Protein AF-A0AA86U6R0-F1 (afdb_monomer)

InterPro domains:
  IPR001005 SANT/Myb domain [PF00249] (35-78)
  IPR001005 SANT/Myb domain [cd00167] (37-76)
  IPR009057 Homedomain-like superfamily [SSF46689] (32-79)
  IPR017930 Myb domain [PS51294] (30-85)

Radius of gyration: 23.17 Å; Cα contacts (8 Å, |Δi|>4): 26; chains: 1; bounding box: 56×27×52 Å

Nearest PDB structures (foldseek):
  1mbg-assembly1_A  TM=9.407E-01  e=1.684E-01  Mus musculus
  6jui-assembly1_A  TM=9.355E-01  e=2.360E-01  Pyricularia oryzae
  1x41-assembly1_A  TM=9.102E-01  e=2.701E-01  Homo sapiens

Secondary structure (DSSP, 8-state):
--HHHHHHHHHHHHHHHHHHHHHHHHHHHHH-S---PPPHHHHH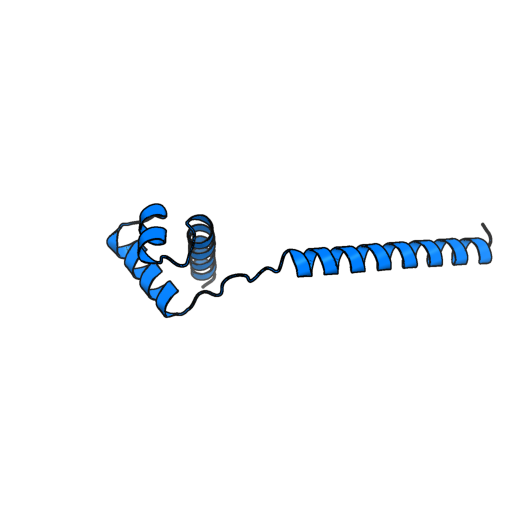HHHHHHHHH-TT-HHHHHHHHSSS-HHHHHHHHHHHHHHTT--

Mean predicted aligned error: 11.86 Å

Structure (mmCIF, N/CA/C/O backbone):
data_AF-A0AA86U6R0-F1
#
_entry.id   AF-A0AA86U6R0-F1
#
loop_
_atom_site.group_PDB
_atom_site.id
_atom_site.type_symbol
_atom_site.label_atom_id
_atom_site.label_alt_id
_atom_site.label_comp_id
_atom_site.label_asym_id
_atom_site.label_entity_id
_atom_site.label_seq_id
_atom_site.pdbx_PDB_ins_code
_atom_site.Cartn_x
_atom_site.Cartn_y
_atom_site.Cartn_z
_atom_site.occupancy
_atom_site.B_iso_or_equiv
_atom_site.auth_seq_id
_atom_site.auth_comp_id
_atom_site.auth_asym_id
_atom_site.auth_atom_id
_atom_site.pdbx_PDB_model_num
ATOM 1 N N . MET A 1 1 ? 42.008 9.994 -33.014 1.00 59.50 1 MET A N 1
ATOM 2 C CA . MET A 1 1 ? 41.018 8.929 -32.763 1.00 59.50 1 MET A CA 1
ATOM 3 C C . MET A 1 1 ? 40.433 8.540 -34.109 1.00 59.50 1 MET A C 1
ATOM 5 O O . MET A 1 1 ? 39.913 9.416 -34.789 1.00 59.50 1 MET A O 1
ATOM 9 N N . ASN A 1 2 ? 40.651 7.309 -34.566 1.00 78.06 2 ASN A N 1
ATOM 10 C CA . ASN A 1 2 ? 40.200 6.857 -35.888 1.00 78.06 2 ASN A CA 1
ATOM 11 C C . ASN A 1 2 ? 38.825 6.160 -35.794 1.00 78.06 2 ASN A C 1
ATOM 13 O O . ASN A 1 2 ? 38.375 5.795 -34.709 1.00 78.06 2 ASN A O 1
ATOM 17 N N . ALA A 1 3 ? 38.131 6.013 -36.927 1.00 69.94 3 ALA A N 1
ATOM 18 C 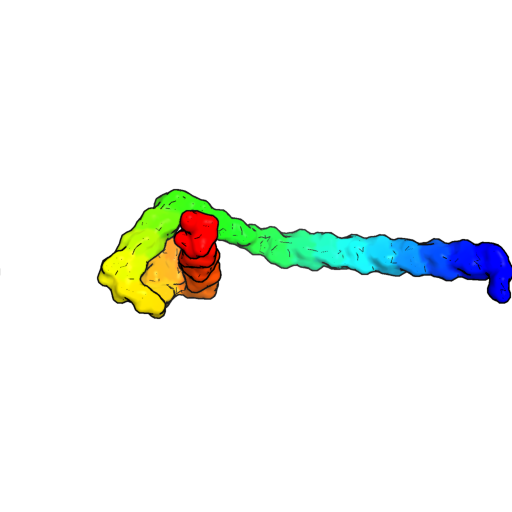CA . ALA A 1 3 ? 36.747 5.525 -36.963 1.00 69.94 3 ALA A CA 1
ATOM 19 C C . ALA A 1 3 ? 36.568 4.123 -36.343 1.00 69.94 3 ALA A C 1
ATOM 21 O O . ALA A 1 3 ? 35.532 3.838 -35.748 1.00 69.94 3 ALA A O 1
ATOM 22 N N . THR A 1 4 ?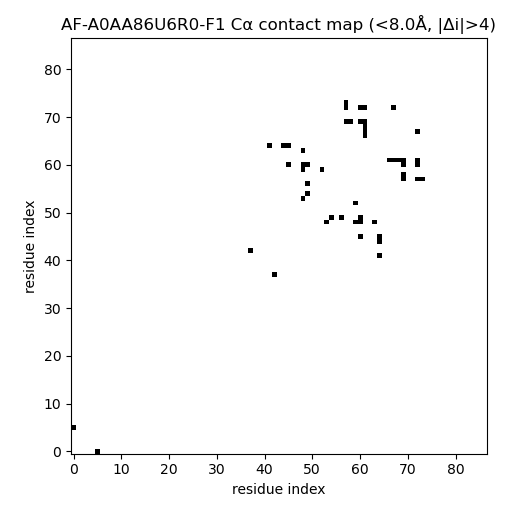 37.589 3.267 -36.422 1.00 74.88 4 THR A N 1
ATOM 23 C CA . THR A 1 4 ? 37.579 1.922 -35.830 1.00 74.88 4 THR A CA 1
ATOM 24 C C . THR A 1 4 ? 37.709 1.950 -34.305 1.00 74.88 4 THR A C 1
ATOM 26 O O . THR A 1 4 ? 37.026 1.185 -33.630 1.00 74.88 4 THR A O 1
ATOM 29 N N . GLN A 1 5 ? 38.507 2.866 -33.745 1.00 75.25 5 GLN A N 1
ATOM 30 C CA . GLN A 1 5 ? 38.581 3.094 -32.295 1.00 75.25 5 GLN A CA 1
ATOM 31 C C . GLN A 1 5 ? 37.261 3.635 -31.733 1.00 75.25 5 GLN A C 1
ATOM 33 O O . GLN A 1 5 ? 36.824 3.192 -30.675 1.00 75.25 5 GLN A O 1
ATOM 38 N N . LEU A 1 6 ? 36.608 4.552 -32.456 1.00 76.19 6 LEU A N 1
ATOM 39 C CA . LEU A 1 6 ? 35.326 5.126 -32.043 1.00 76.19 6 LEU A CA 1
ATOM 40 C C . LEU A 1 6 ? 34.205 4.073 -32.042 1.00 76.19 6 LEU A C 1
ATOM 42 O O . LEU A 1 6 ? 33.452 3.977 -31.078 1.00 76.19 6 LEU A O 1
ATOM 46 N N . LEU A 1 7 ? 34.129 3.238 -33.086 1.00 73.50 7 LEU A N 1
ATOM 47 C CA . LEU A 1 7 ? 33.169 2.131 -33.153 1.00 73.50 7 LEU A CA 1
ATOM 48 C C . LEU A 1 7 ? 33.387 1.111 -32.027 1.00 73.50 7 LEU A C 1
ATOM 50 O O . LEU A 1 7 ? 32.414 0.668 -31.421 1.00 73.50 7 LEU A O 1
ATOM 54 N N . GLY A 1 8 ? 34.644 0.784 -31.706 1.00 77.69 8 GLY A N 1
ATOM 55 C CA . GLY A 1 8 ? 34.978 -0.087 -30.575 1.00 77.69 8 GLY A CA 1
ATOM 56 C C . GLY A 1 8 ? 34.475 0.467 -29.238 1.00 77.69 8 GLY A C 1
ATOM 57 O O . GLY A 1 8 ? 33.782 -0.237 -28.507 1.00 77.69 8 GLY A O 1
ATOM 58 N N . GLN A 1 9 ? 34.732 1.750 -28.964 1.00 77.62 9 GLN A N 1
ATOM 59 C CA . GLN A 1 9 ? 34.259 2.428 -27.750 1.00 77.62 9 GLN A CA 1
ATOM 60 C C . GLN A 1 9 ? 32.727 2.496 -27.672 1.00 77.62 9 GLN A C 1
ATOM 62 O O . GLN A 1 9 ? 32.148 2.269 -26.610 1.00 77.62 9 GLN A O 1
ATOM 67 N N . CYS A 1 10 ? 32.045 2.768 -28.789 1.00 74.50 10 CYS A N 1
ATOM 68 C CA . CYS A 1 10 ? 30.583 2.789 -28.828 1.00 74.50 10 CYS A CA 1
ATOM 69 C C . CYS A 1 10 ? 29.974 1.407 -28.552 1.00 74.50 10 CYS A C 1
ATOM 71 O O . CYS A 1 10 ? 29.005 1.314 -27.802 1.00 74.50 10 CYS A O 1
ATOM 73 N N . MET A 1 11 ? 30.540 0.335 -29.112 1.00 81.25 11 MET A N 1
ATOM 74 C CA . MET A 1 11 ? 30.064 -1.032 -28.868 1.00 81.25 11 MET A CA 1
ATOM 75 C C . MET A 1 11 ? 30.271 -1.464 -27.411 1.00 81.25 11 MET A C 1
ATOM 77 O O . MET A 1 11 ? 29.405 -2.120 -26.828 1.00 81.25 11 MET A O 1
ATOM 81 N N . GLU A 1 12 ? 31.379 -1.052 -26.798 1.00 82.38 12 GLU A N 1
ATOM 82 C CA . GLU A 1 12 ? 31.665 -1.315 -25.388 1.00 82.38 12 GLU A CA 1
ATOM 83 C C . GLU A 1 12 ? 30.675 -0.583 -24.469 1.00 82.38 12 GLU A C 1
ATOM 85 O O . GLU A 1 12 ? 30.073 -1.197 -23.587 1.00 82.38 12 GLU A O 1
ATOM 90 N N . LEU A 1 13 ? 30.403 0.698 -24.743 1.00 78.94 13 LEU A N 1
ATOM 91 C CA . LEU A 1 13 ? 29.405 1.488 -24.016 1.00 78.94 13 LEU A CA 1
ATOM 92 C C . LEU A 1 13 ? 27.983 0.931 -24.175 1.00 78.94 13 LEU A C 1
ATOM 94 O O . LEU A 1 13 ? 27.254 0.828 -23.191 1.00 78.94 13 LEU A O 1
ATOM 98 N N . LEU A 1 14 ? 27.583 0.526 -25.384 1.00 79.81 14 LEU A N 1
ATOM 99 C CA . LEU A 1 14 ? 26.265 -0.075 -25.627 1.00 79.81 14 LEU A CA 1
ATOM 100 C C . LEU A 1 14 ? 26.092 -1.398 -24.870 1.00 79.81 14 LEU A C 1
ATOM 102 O O . LEU A 1 14 ? 25.021 -1.661 -24.321 1.00 79.81 14 LEU A O 1
ATOM 106 N N . THR A 1 15 ? 27.155 -2.198 -24.781 1.00 87.88 15 THR A N 1
ATOM 107 C CA . THR A 1 15 ? 27.156 -3.451 -24.014 1.00 87.88 15 THR A CA 1
ATOM 108 C C . THR A 1 15 ? 27.030 -3.182 -22.514 1.00 87.88 15 THR A C 1
ATOM 110 O O . THR A 1 15 ? 26.243 -3.838 -21.832 1.00 87.88 15 THR A O 1
ATOM 113 N N . GLN A 1 16 ? 27.741 -2.173 -22.002 1.00 87.69 16 GLN A N 1
ATOM 114 C CA . GLN A 1 16 ? 27.632 -1.744 -20.605 1.00 87.69 16 GLN A CA 1
ATOM 115 C C . GLN A 1 16 ? 26.221 -1.238 -20.275 1.00 87.69 16 GLN A C 1
ATOM 117 O O . GLN A 1 16 ? 25.648 -1.637 -19.263 1.00 87.69 16 GLN A O 1
ATOM 122 N N . ILE A 1 17 ? 25.622 -0.420 -21.147 1.00 86.94 17 ILE A N 1
ATOM 123 C CA . ILE A 1 17 ? 24.245 0.073 -20.985 1.00 86.94 17 ILE A CA 1
ATOM 124 C C . ILE A 1 17 ? 23.249 -1.091 -20.973 1.00 86.94 17 ILE A C 1
ATOM 126 O O . ILE A 1 17 ? 22.359 -1.131 -20.123 1.00 86.94 17 ILE A O 1
ATOM 130 N N . HIS A 1 18 ? 23.398 -2.059 -21.880 1.00 85.75 18 HIS A N 1
ATOM 131 C CA . HIS A 1 18 ? 22.524 -3.230 -21.928 1.00 85.75 18 HIS A CA 1
ATOM 132 C C . HIS A 1 18 ? 22.628 -4.074 -20.650 1.00 85.75 18 HIS A C 1
ATOM 134 O O . HIS A 1 18 ? 21.606 -4.472 -20.089 1.00 85.75 18 HIS A O 1
ATOM 140 N N . LEU A 1 19 ? 23.848 -4.280 -20.146 1.00 88.19 19 LEU A N 1
ATOM 141 C CA . LEU A 1 19 ? 24.089 -4.991 -18.893 1.00 88.19 19 LEU A CA 1
ATOM 142 C C . LEU A 1 19 ? 23.445 -4.275 -17.698 1.00 88.19 19 LEU A C 1
ATOM 144 O O . LEU A 1 19 ? 22.781 -4.918 -16.887 1.00 88.19 19 LEU A O 1
ATOM 148 N N . VAL A 1 20 ? 23.595 -2.951 -17.606 1.00 89.38 20 VAL A N 1
ATOM 149 C CA . VAL A 1 20 ? 22.971 -2.150 -16.543 1.00 89.38 20 VAL A CA 1
ATOM 150 C C . VAL A 1 20 ? 21.448 -2.225 -16.629 1.00 89.38 20 VAL A C 1
ATOM 152 O O . VAL A 1 20 ? 20.795 -2.422 -15.608 1.00 89.38 20 VAL A O 1
ATOM 155 N N . ASN A 1 21 ? 20.867 -2.134 -17.825 1.00 85.81 21 ASN A N 1
ATOM 156 C CA . ASN A 1 21 ? 19.419 -2.259 -18.004 1.00 85.81 21 ASN A CA 1
ATOM 157 C C . ASN A 1 21 ? 18.908 -3.639 -17.573 1.00 85.81 21 ASN A C 1
ATOM 159 O O . ASN A 1 21 ? 17.942 -3.717 -16.820 1.00 85.81 21 ASN A O 1
ATOM 163 N N .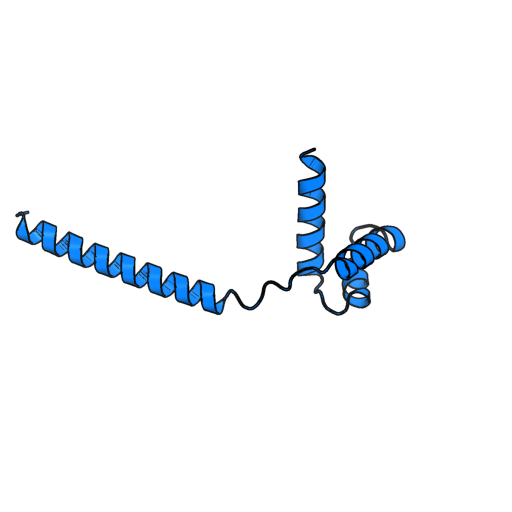 HIS A 1 22 ? 19.600 -4.714 -17.954 1.00 87.00 22 HIS A N 1
ATOM 164 C CA . HIS A 1 22 ? 19.264 -6.070 -17.522 1.00 87.00 22 HIS A CA 1
ATOM 165 C C . HIS A 1 22 ? 19.338 -6.223 -15.994 1.00 87.00 22 HIS A C 1
ATOM 167 O O . HIS A 1 22 ? 18.421 -6.751 -15.367 1.00 87.00 22 HIS A O 1
ATOM 173 N N . GLN A 1 23 ? 20.399 -5.704 -15.368 1.00 88.25 23 GLN A N 1
ATOM 174 C CA . GLN A 1 23 ? 20.527 -5.686 -13.908 1.00 88.25 23 GLN A CA 1
ATOM 175 C C . GLN A 1 23 ? 19.398 -4.884 -13.248 1.00 88.25 23 GLN A C 1
ATOM 177 O O . GLN A 1 23 ? 18.854 -5.308 -12.228 1.00 88.25 23 GLN A O 1
ATOM 182 N N . MET A 1 24 ? 19.008 -3.751 -13.832 1.00 83.31 24 MET A N 1
ATOM 183 C CA . MET A 1 24 ? 17.888 -2.945 -13.347 1.00 83.31 24 MET A CA 1
ATOM 184 C C . MET A 1 24 ? 16.555 -3.679 -13.481 1.00 83.31 24 MET A C 1
ATOM 186 O O . MET A 1 24 ? 15.745 -3.615 -12.558 1.00 83.31 24 MET A O 1
ATOM 190 N N . ASP A 1 25 ? 16.326 -4.410 -14.568 1.00 82.81 25 ASP A N 1
ATOM 191 C CA . ASP A 1 25 ? 15.112 -5.204 -14.760 1.00 82.81 25 ASP A CA 1
ATOM 192 C C . ASP A 1 25 ? 15.052 -6.400 -13.807 1.00 82.81 25 ASP A C 1
ATOM 194 O O . ASP A 1 25 ? 13.997 -6.675 -13.235 1.00 82.81 25 ASP A O 1
ATOM 198 N N . GLU A 1 26 ? 16.183 -7.043 -13.515 1.00 79.56 26 GLU A N 1
ATOM 199 C CA . GLU A 1 26 ? 16.259 -8.043 -12.452 1.00 79.56 26 GLU A CA 1
ATOM 200 C C . GLU A 1 26 ? 15.959 -7.452 -11.072 1.00 79.56 26 GLU A C 1
ATOM 202 O O . GLU A 1 26 ? 15.220 -8.052 -10.287 1.00 79.56 26 GLU A O 1
ATOM 207 N N . ILE A 1 27 ? 16.525 -6.284 -10.751 1.00 80.62 27 ILE A N 1
ATOM 208 C CA . ILE A 1 27 ? 16.253 -5.584 -9.491 1.00 80.62 27 ILE A CA 1
ATOM 209 C C . ILE A 1 27 ? 14.770 -5.218 -9.422 1.00 80.62 27 ILE A C 1
ATOM 211 O O . ILE A 1 27 ? 14.135 -5.458 -8.397 1.00 80.62 27 ILE A O 1
ATOM 215 N N . ARG A 1 28 ? 14.179 -4.707 -10.507 1.00 74.06 28 ARG A N 1
ATOM 216 C CA . ARG A 1 28 ? 12.742 -4.415 -10.608 1.00 74.06 28 ARG A CA 1
ATOM 217 C C . ARG A 1 28 ? 11.904 -5.671 -10.432 1.00 74.06 28 ARG A C 1
ATOM 219 O O . ARG A 1 28 ? 10.962 -5.640 -9.656 1.00 74.06 28 ARG A O 1
ATOM 226 N N . ALA A 1 29 ? 12.255 -6.790 -11.056 1.00 69.25 29 ALA A N 1
ATOM 227 C CA . ALA A 1 29 ? 11.544 -8.055 -10.889 1.00 69.25 29 ALA A CA 1
ATOM 228 C C . ALA A 1 29 ? 11.644 -8.585 -9.446 1.00 69.25 29 ALA A C 1
ATOM 230 O O . ALA A 1 29 ? 10.649 -9.025 -8.869 1.00 69.25 29 ALA A O 1
ATOM 231 N N . LYS A 1 30 ? 12.826 -8.479 -8.824 1.00 67.69 30 LYS A N 1
ATOM 232 C CA . LYS A 1 30 ? 13.082 -8.888 -7.431 1.00 67.69 30 LYS A CA 1
ATOM 233 C C . LYS A 1 30 ? 12.416 -7.968 -6.403 1.00 67.69 30 LYS A C 1
ATOM 235 O O . LYS A 1 30 ? 12.071 -8.441 -5.319 1.00 67.69 30 LYS A O 1
ATOM 240 N N . THR A 1 31 ? 12.240 -6.685 -6.722 1.00 62.38 31 THR A N 1
ATOM 241 C CA . THR A 1 31 ? 11.587 -5.673 -5.867 1.00 62.38 31 THR A CA 1
ATOM 242 C C . THR A 1 31 ? 10.089 -5.548 -6.130 1.00 62.38 31 THR A C 1
ATOM 244 O O . THR A 1 31 ? 9.349 -5.183 -5.220 1.00 62.38 31 THR A O 1
ATOM 247 N N . ASN A 1 32 ? 9.598 -5.967 -7.300 1.00 55.62 32 ASN A N 1
ATOM 248 C CA . ASN A 1 32 ? 8.179 -6.127 -7.627 1.00 55.62 32 ASN A CA 1
ATOM 249 C C . ASN A 1 32 ? 7.570 -7.365 -6.942 1.00 55.62 32 ASN A C 1
ATOM 251 O O . ASN A 1 32 ? 6.706 -8.058 -7.483 1.00 55.62 32 ASN A O 1
ATOM 255 N N . ARG A 1 33 ? 8.002 -7.646 -5.707 1.00 55.41 33 ARG A N 1
ATOM 256 C CA . ARG A 1 33 ? 7.272 -8.500 -4.776 1.00 55.41 33 ARG A CA 1
ATOM 257 C C . ARG A 1 33 ? 5.960 -7.790 -4.466 1.00 55.41 33 ARG A C 1
ATOM 259 O O . ARG A 1 33 ? 5.875 -7.021 -3.521 1.00 55.41 33 ARG A O 1
ATOM 266 N N . ARG A 1 34 ? 4.971 -8.045 -5.325 1.00 58.91 34 ARG A N 1
ATOM 267 C CA . ARG A 1 34 ? 3.532 -7.876 -5.117 1.00 58.91 34 ARG A CA 1
ATOM 268 C C . ARG A 1 34 ? 3.205 -6.590 -4.359 1.00 58.91 34 ARG A C 1
ATOM 270 O O . ARG A 1 34 ? 2.990 -6.626 -3.149 1.00 58.91 34 ARG A O 1
ATOM 277 N N . ARG A 1 35 ? 3.097 -5.459 -5.071 1.00 62.22 35 ARG A N 1
ATOM 278 C CA . ARG A 1 35 ? 2.278 -4.350 -4.557 1.00 62.22 35 ARG A CA 1
ATOM 279 C C . ARG A 1 35 ? 0.908 -4.949 -4.250 1.00 62.22 35 ARG A C 1
ATOM 281 O O . ARG A 1 35 ? 0.191 -5.337 -5.169 1.00 62.22 35 ARG A O 1
ATOM 288 N N . VAL A 1 36 ? 0.614 -5.144 -2.968 1.00 71.25 36 VAL A N 1
ATOM 289 C CA . VAL A 1 36 ? -0.654 -5.722 -2.535 1.00 71.25 36 VAL A CA 1
ATOM 290 C C . VAL A 1 36 ? -1.729 -4.752 -2.999 1.00 71.25 36 VAL A C 1
ATOM 292 O O . VAL A 1 36 ? -1.760 -3.609 -2.547 1.00 71.25 36 VAL A O 1
ATOM 295 N N . LYS A 1 37 ? -2.539 -5.193 -3.961 1.00 82.19 37 LYS A N 1
ATOM 296 C CA . LYS A 1 37 ? -3.633 -4.399 -4.509 1.00 82.19 37 LYS A CA 1
ATOM 297 C C . LYS A 1 37 ? -4.638 -4.120 -3.386 1.00 82.19 37 LYS A C 1
ATOM 299 O O . LYS A 1 37 ? -4.863 -4.992 -2.546 1.00 82.19 37 LYS A O 1
ATOM 304 N N . TRP A 1 38 ? -5.183 -2.910 -3.358 1.00 87.56 38 TRP A N 1
ATOM 305 C CA . TRP A 1 38 ? -6.319 -2.574 -2.507 1.00 87.56 38 TRP A CA 1
ATOM 306 C C . TRP A 1 38 ? -7.590 -3.107 -3.165 1.00 87.56 38 TRP A C 1
ATOM 308 O O . TRP A 1 38 ? -7.801 -2.878 -4.359 1.00 87.56 38 TRP A O 1
ATOM 318 N N . SER A 1 39 ? -8.376 -3.892 -2.431 1.00 90.31 39 SER A N 1
ATOM 319 C CA . SER A 1 39 ? -9.735 -4.240 -2.852 1.00 90.31 39 SER A CA 1
ATOM 320 C C . SER A 1 39 ? -10.718 -3.147 -2.439 1.00 90.31 39 SER A C 1
ATOM 322 O O . SER A 1 39 ? -10.444 -2.379 -1.518 1.00 90.31 39 SER A O 1
ATOM 324 N N . SER A 1 40 ? -11.881 -3.107 -3.090 1.00 89.62 40 SER A N 1
ATOM 325 C CA . SER A 1 40 ? -12.965 -2.188 -2.723 1.00 89.62 40 SER A CA 1
ATOM 326 C C . SER A 1 40 ? -13.379 -2.362 -1.259 1.00 89.62 40 SER A C 1
ATOM 328 O O . SER A 1 40 ? -13.446 -1.377 -0.535 1.00 89.62 40 SER A O 1
ATOM 330 N N . ASP A 1 41 ? -13.507 -3.604 -0.783 1.00 91.38 41 ASP A N 1
ATOM 331 C CA . ASP A 1 41 ? -13.817 -3.899 0.623 1.00 91.38 41 ASP A CA 1
ATOM 332 C C . ASP A 1 41 ? -12.772 -3.315 1.594 1.00 91.38 41 ASP A C 1
ATOM 334 O O . ASP A 1 41 ? -13.111 -2.816 2.666 1.00 91.38 41 ASP A O 1
ATOM 338 N N . GLU A 1 42 ? -11.483 -3.357 1.232 1.00 91.88 42 GLU A N 1
ATOM 339 C CA . GLU A 1 42 ? -10.412 -2.783 2.053 1.00 91.88 42 GLU A CA 1
ATOM 340 C C . GLU A 1 42 ? -10.460 -1.249 2.065 1.00 91.88 42 GLU A C 1
ATOM 342 O O . GLU A 1 42 ? -10.152 -0.638 3.088 1.00 91.88 42 GLU A O 1
ATOM 347 N N . GLU A 1 43 ? -10.844 -0.617 0.956 1.00 92.19 43 GLU A N 1
ATOM 348 C CA . GLU A 1 43 ? -11.009 0.839 0.865 1.00 92.19 43 GLU A CA 1
ATOM 349 C C . GLU A 1 43 ? -12.245 1.332 1.626 1.00 92.19 43 GLU A C 1
ATOM 351 O O . GLU A 1 43 ? -12.174 2.345 2.331 1.00 92.19 43 GLU A O 1
ATOM 356 N N . GLU A 1 44 ? -13.356 0.595 1.562 1.00 92.56 44 GLU A N 1
ATOM 357 C CA . GLU A 1 44 ? -14.553 0.859 2.365 1.00 92.56 44 GLU A CA 1
ATOM 358 C C . GLU A 1 44 ? -14.242 0.732 3.859 1.00 92.56 44 GLU A C 1
ATOM 360 O O . GLU A 1 44 ? -14.531 1.640 4.645 1.00 92.56 44 GLU A O 1
ATOM 365 N N . LEU A 1 45 ? -13.565 -0.352 4.254 1.00 93.62 45 LEU A N 1
ATOM 366 C CA . LEU A 1 45 ? -13.171 -0.576 5.642 1.00 93.62 45 LEU A CA 1
ATOM 367 C C . LEU A 1 45 ? -12.187 0.491 6.137 1.00 93.62 45 LEU A C 1
ATOM 369 O O . LEU A 1 45 ? -12.281 0.945 7.280 1.00 93.62 45 LEU A O 1
ATOM 373 N N . LEU A 1 46 ? -11.257 0.924 5.284 1.00 92.19 46 LEU A N 1
ATOM 374 C CA . LEU A 1 46 ? -10.341 2.019 5.585 1.00 92.19 46 LEU A CA 1
ATOM 375 C C . LEU A 1 46 ? -11.090 3.344 5.784 1.00 92.19 46 LEU A C 1
ATOM 377 O O . LEU A 1 46 ? -10.811 4.056 6.750 1.00 92.19 46 LEU A O 1
ATOM 381 N N . THR A 1 47 ? -12.061 3.653 4.924 1.00 91.81 47 THR A N 1
ATOM 382 C CA . THR A 1 47 ? -12.898 4.860 5.034 1.00 91.81 47 THR A CA 1
ATOM 383 C C . THR A 1 47 ? -13.696 4.849 6.336 1.00 91.81 47 THR A C 1
ATOM 385 O O . THR A 1 47 ? -13.693 5.835 7.078 1.00 91.81 47 THR A O 1
ATOM 388 N N . PHE A 1 48 ? -14.294 3.705 6.674 1.00 93.00 48 PHE A N 1
ATOM 389 C CA . PHE A 1 48 ? -14.983 3.506 7.945 1.00 93.00 48 PHE A CA 1
ATOM 390 C C . PHE A 1 48 ? -14.045 3.702 9.146 1.00 93.00 48 PHE A C 1
ATOM 392 O O . PHE A 1 48 ? -14.402 4.388 10.102 1.00 93.00 48 PHE A O 1
ATOM 399 N N . CYS A 1 49 ? -12.818 3.173 9.099 1.00 92.38 49 CYS A N 1
ATOM 400 C CA . CYS A 1 49 ? -11.835 3.375 10.166 1.00 92.38 49 CYS A CA 1
ATOM 401 C C . CYS A 1 49 ? -11.471 4.854 10.360 1.00 92.38 49 CYS A C 1
ATOM 403 O O . CYS A 1 49 ? -11.342 5.305 11.500 1.00 92.38 49 CYS A O 1
ATOM 405 N N . VAL A 1 50 ? -11.304 5.609 9.270 1.00 92.56 50 VAL A N 1
ATOM 406 C CA . VAL A 1 50 ? -11.006 7.048 9.332 1.00 92.56 50 VAL A CA 1
ATOM 407 C C . VAL A 1 50 ? -12.162 7.814 9.973 1.00 92.56 50 VAL A C 1
ATOM 409 O O . VAL A 1 50 ? -11.923 8.651 10.843 1.00 92.56 50 VAL A O 1
ATOM 412 N N . GLN A 1 51 ? -13.404 7.498 9.597 1.00 91.25 51 GLN A N 1
ATOM 413 C CA . GLN A 1 51 ? -14.597 8.112 10.185 1.00 91.25 51 GLN A CA 1
ATOM 414 C C . GLN A 1 51 ? -14.774 7.747 11.664 1.00 91.25 51 GLN A C 1
ATOM 416 O O . GLN A 1 51 ? -15.131 8.604 12.468 1.00 91.25 51 GLN A O 1
ATOM 421 N N . MET A 1 52 ? -14.5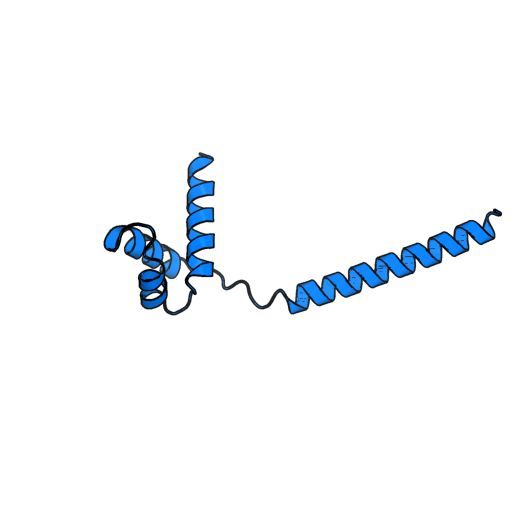13 6.490 12.035 1.00 94.12 52 MET A N 1
ATOM 422 C CA . MET A 1 52 ? -14.781 5.984 13.381 1.00 94.12 52 MET A CA 1
ATOM 423 C C . MET A 1 52 ? -13.711 6.385 14.404 1.00 94.12 52 MET A C 1
ATOM 425 O O . MET A 1 52 ? -14.042 6.775 15.521 1.00 94.12 52 MET A O 1
ATOM 429 N N . PHE A 1 53 ? -12.428 6.285 14.049 1.00 91.88 53 PHE A N 1
ATOM 430 C CA . PHE A 1 53 ? -11.330 6.549 14.986 1.00 91.88 53 PHE A CA 1
ATOM 431 C C . PHE A 1 53 ? -10.733 7.957 14.852 1.00 91.88 53 PHE A C 1
ATOM 433 O O . PHE A 1 53 ? -9.964 8.363 15.722 1.00 91.88 53 PHE A O 1
ATOM 440 N N . GLY A 1 54 ? -11.067 8.695 13.789 1.00 87.38 54 GLY A N 1
ATOM 441 C CA . GLY A 1 54 ? -10.429 9.968 13.454 1.00 87.38 54 GLY A CA 1
ATOM 442 C C . GLY A 1 54 ? -9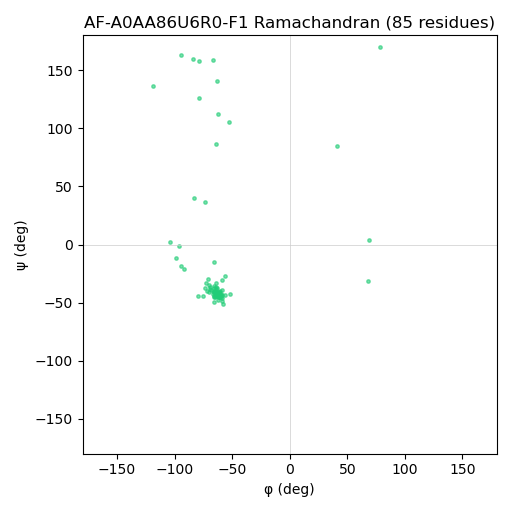.064 9.784 12.780 1.00 87.38 54 GLY A C 1
ATOM 443 O O . GLY A 1 54 ? -8.557 8.661 12.717 1.00 87.38 54 GLY A O 1
ATOM 444 N N . PRO A 1 55 ? -8.462 10.863 12.245 1.00 85.50 55 PRO A N 1
ATOM 445 C CA . PRO A 1 55 ? -7.227 10.804 11.461 1.00 85.50 55 PRO A CA 1
ATOM 446 C C . PRO A 1 55 ? -6.014 10.377 12.303 1.00 85.50 55 PRO A C 1
ATOM 448 O O . PRO A 1 55 ? -5.982 10.556 13.514 1.00 85.50 55 PRO A O 1
ATOM 451 N N . ASN A 1 56 ? -4.970 9.869 11.641 1.00 87.50 56 ASN A N 1
ATOM 452 C CA . ASN A 1 56 ? -3.684 9.454 12.231 1.00 87.50 56 ASN A CA 1
ATOM 453 C C . ASN A 1 56 ? -3.688 8.204 13.133 1.00 87.50 56 ASN A C 1
ATOM 455 O O . ASN A 1 56 ? -2.629 7.783 13.604 1.00 87.50 56 ASN A O 1
ATOM 459 N N . GLU A 1 57 ? -4.817 7.515 13.283 1.00 92.12 57 GLU A N 1
ATOM 460 C CA . GLU A 1 57 ? -4.925 6.283 14.078 1.00 92.12 57 GLU A CA 1
ATOM 461 C C . GLU A 1 57 ? -4.494 5.011 13.305 1.00 92.12 57 GLU A C 1
ATOM 463 O O . GLU A 1 57 ? -5.064 3.928 13.459 1.00 92.12 57 GLU A O 1
ATOM 468 N N . TYR A 1 58 ? -3.422 5.093 12.504 1.00 91.81 58 TYR A N 1
ATOM 469 C CA . TYR A 1 58 ? -2.975 4.031 11.578 1.00 91.81 58 TYR A CA 1
ATOM 470 C C . TYR A 1 58 ? -2.722 2.674 12.246 1.00 91.81 58 TYR A C 1
ATOM 472 O O . TYR A 1 58 ? -2.824 1.622 11.611 1.00 91.81 58 TYR A O 1
ATOM 480 N N . LYS A 1 59 ? -2.369 2.677 13.539 1.00 93.06 59 LYS A N 1
ATOM 481 C CA . LYS A 1 59 ? -2.192 1.442 14.312 1.00 93.06 59 LYS A CA 1
ATOM 482 C C . LYS A 1 59 ? -3.502 0.669 14.438 1.00 93.06 59 LYS A C 1
ATOM 484 O O . LYS A 1 59 ? -3.474 -0.543 14.259 1.00 93.06 59 LYS A O 1
ATOM 489 N N . LYS A 1 60 ? -4.610 1.359 14.711 1.00 92.56 60 LYS A N 1
ATOM 490 C CA . LYS A 1 60 ? -5.939 0.748 14.815 1.00 92.56 60 LYS A CA 1
ATOM 491 C C . LYS A 1 60 ? -6.423 0.290 13.445 1.00 92.56 60 LYS A C 1
ATOM 493 O O . LYS A 1 60 ? -6.901 -0.828 13.318 1.00 92.56 60 LYS A O 1
ATOM 498 N N . TYR A 1 61 ? -6.183 1.088 12.403 1.00 93.19 61 TYR A N 1
ATOM 499 C CA . TYR A 1 61 ? -6.576 0.730 11.034 1.00 93.19 61 TYR A CA 1
ATOM 500 C C . TYR A 1 61 ? -5.923 -0.581 10.592 1.00 93.19 61 TYR A C 1
ATOM 502 O O . TYR A 1 61 ? -6.590 -1.467 10.078 1.00 93.19 61 TYR A O 1
ATOM 510 N N . SER A 1 62 ? -4.620 -0.733 10.850 1.00 93.25 62 SER A N 1
ATOM 511 C CA . SER A 1 62 ? -3.876 -1.951 10.513 1.00 93.25 62 SER A CA 1
ATOM 512 C C . SER A 1 62 ? -4.371 -3.178 11.284 1.00 93.25 62 SER A C 1
ATOM 514 O O . SER A 1 62 ? -4.371 -4.274 10.733 1.00 93.25 62 SER A O 1
ATOM 516 N N . GLN A 1 63 ? -4.835 -3.003 12.526 1.00 93.19 63 GLN A N 1
ATOM 517 C CA . GLN A 1 63 ? -5.450 -4.085 13.303 1.00 93.19 63 GLN A CA 1
ATOM 518 C C . GLN A 1 63 ? -6.806 -4.510 12.733 1.00 93.19 63 GLN A C 1
ATOM 520 O O . GLN A 1 63 ? -7.100 -5.700 12.727 1.00 93.19 63 GLN A O 1
ATOM 525 N N . VAL A 1 64 ? -7.606 -3.557 12.249 1.00 92.44 64 VAL A N 1
ATOM 526 C CA . VAL A 1 64 ? -8.925 -3.829 11.658 1.00 92.44 64 VAL A CA 1
ATOM 527 C C . VAL A 1 64 ? -8.798 -4.432 10.258 1.00 92.44 64 VAL A C 1
ATOM 529 O O . VAL A 1 64 ? -9.459 -5.419 9.959 1.00 92.44 64 VAL A O 1
ATOM 532 N N . LEU A 1 65 ? -7.918 -3.883 9.416 1.00 90.19 65 LEU A N 1
ATOM 533 C CA . LEU A 1 65 ? -7.674 -4.380 8.060 1.00 90.19 65 LEU A CA 1
ATOM 534 C C . LEU A 1 65 ? -6.989 -5.751 8.067 1.00 90.19 65 LEU A C 1
ATOM 536 O O . LEU A 1 65 ? -7.291 -6.584 7.221 1.00 90.19 65 LEU A O 1
ATOM 540 N N . GLY A 1 66 ? -6.041 -5.987 8.982 1.00 88.62 66 GLY A N 1
ATOM 541 C CA . GLY A 1 66 ? -5.298 -7.248 9.139 1.00 88.62 66 GLY A CA 1
ATOM 542 C C . GLY A 1 66 ? -4.338 -7.595 7.988 1.00 88.62 66 GLY A C 1
ATOM 543 O O . GLY A 1 66 ? -3.283 -8.184 8.211 1.00 88.62 66 GLY A O 1
ATOM 544 N N . THR A 1 67 ? -4.659 -7.188 6.762 1.00 87.38 67 THR A N 1
ATOM 545 C CA . THR A 1 67 ? -3.934 -7.470 5.516 1.00 87.38 67 THR A CA 1
ATOM 546 C C . THR A 1 67 ? -2.942 -6.371 5.136 1.00 87.38 67 THR A C 1
ATOM 548 O O . THR A 1 67 ? -2.040 -6.598 4.326 1.00 87.38 67 THR A O 1
ATOM 551 N N . LYS A 1 68 ? -3.103 -5.168 5.700 1.00 89.56 68 LYS A N 1
ATOM 552 C CA . LYS A 1 68 ? -2.318 -3.974 5.369 1.00 89.56 68 LYS A CA 1
ATOM 553 C C . LYS A 1 68 ? -1.543 -3.468 6.581 1.00 89.56 68 LYS A C 1
ATOM 555 O O . LYS A 1 68 ? -2.055 -3.352 7.695 1.00 89.56 68 LYS A O 1
ATOM 560 N N . THR A 1 69 ? -0.285 -3.120 6.343 1.00 90.31 69 THR A N 1
ATOM 561 C CA . THR A 1 69 ? 0.596 -2.492 7.334 1.00 90.31 69 THR A CA 1
ATOM 562 C C . THR A 1 69 ? 0.292 -1.001 7.476 1.00 90.31 69 THR A C 1
ATOM 564 O O . THR A 1 69 ? -0.205 -0.365 6.547 1.00 90.31 69 THR A O 1
ATOM 567 N N . LYS A 1 70 ? 0.669 -0.401 8.613 1.00 91.88 70 LYS A N 1
ATOM 568 C CA . LYS A 1 70 ? 0.515 1.049 8.851 1.00 91.88 70 LYS A CA 1
ATOM 569 C C . LYS A 1 70 ? 1.103 1.902 7.725 1.00 91.88 70 LYS A C 1
ATOM 571 O O . LYS A 1 70 ? 0.488 2.875 7.309 1.00 91.88 70 LYS A O 1
ATOM 576 N N . THR A 1 71 ? 2.282 1.523 7.234 1.00 89.12 71 THR A N 1
ATOM 577 C CA . THR A 1 71 ? 2.981 2.239 6.164 1.00 89.12 71 THR A CA 1
ATOM 578 C C . THR A 1 71 ? 2.190 2.194 4.859 1.00 89.12 71 THR A C 1
ATOM 580 O O . THR A 1 71 ? 2.017 3.228 4.223 1.00 89.12 71 THR A O 1
ATOM 583 N N . GLN A 1 72 ? 1.651 1.029 4.483 1.00 89.50 72 GLN A N 1
ATOM 584 C CA . GLN A 1 72 ? 0.796 0.905 3.296 1.00 89.50 72 GLN A CA 1
ATOM 585 C C . GLN A 1 72 ? -0.465 1.763 3.419 1.00 89.50 72 GLN A C 1
ATOM 587 O O . GLN A 1 72 ? -0.834 2.434 2.463 1.00 89.50 72 GLN A O 1
ATOM 592 N N . ILE A 1 73 ? -1.089 1.773 4.599 1.00 92.69 73 ILE A N 1
ATOM 593 C CA . ILE A 1 73 ? -2.296 2.559 4.870 1.00 92.69 73 ILE A CA 1
ATOM 594 C C . ILE A 1 73 ? -2.016 4.064 4.777 1.00 92.69 73 ILE A C 1
ATOM 596 O O . ILE A 1 73 ? -2.772 4.783 4.134 1.00 92.69 73 ILE A O 1
ATOM 600 N N . TYR A 1 74 ? -0.914 4.535 5.368 1.00 91.19 74 TYR A N 1
ATOM 601 C CA . TYR A 1 74 ? -0.504 5.939 5.299 1.00 91.19 74 TYR A CA 1
ATOM 602 C C . TYR A 1 74 ? -0.315 6.408 3.851 1.00 91.19 74 TYR A C 1
ATOM 604 O O . TYR A 1 74 ? -0.886 7.420 3.451 1.00 91.19 74 TYR A O 1
ATOM 612 N N . TYR A 1 75 ? 0.455 5.660 3.053 1.00 89.75 75 TYR A N 1
ATOM 613 C CA . TYR A 1 75 ? 0.692 6.028 1.657 1.00 89.75 75 TYR A CA 1
ATOM 614 C C . TYR A 1 75 ? -0.581 5.954 0.813 1.00 89.75 75 TYR A C 1
ATOM 616 O O . TYR A 1 75 ? -0.766 6.802 -0.056 1.00 89.75 75 TYR A O 1
ATOM 624 N N . HIS A 1 76 ? -1.464 4.985 1.079 1.00 90.44 76 HIS A N 1
ATOM 625 C CA . HIS A 1 76 ? -2.743 4.884 0.375 1.00 90.44 76 HIS A CA 1
ATOM 626 C C . HIS A 1 76 ? -3.656 6.069 0.685 1.00 90.44 76 HIS A C 1
ATOM 628 O O . HIS A 1 76 ? -4.104 6.737 -0.239 1.00 90.44 76 HIS A O 1
ATOM 634 N N . LEU A 1 77 ? -3.850 6.405 1.966 1.00 89.25 77 LEU A N 1
ATOM 635 C CA . LEU A 1 77 ? -4.660 7.559 2.375 1.00 89.25 77 LEU A CA 1
ATOM 636 C C . LEU A 1 77 ? -4.117 8.874 1.824 1.00 89.25 77 LEU A C 1
ATOM 638 O O . LEU A 1 77 ? -4.887 9.697 1.340 1.00 89.25 77 LEU A O 1
ATOM 642 N N . ARG A 1 78 ? -2.794 9.060 1.857 1.00 88.12 78 ARG A N 1
ATOM 643 C CA . ARG A 1 78 ? -2.159 10.241 1.275 1.00 88.12 78 ARG A CA 1
ATOM 644 C C . ARG A 1 78 ? -2.459 10.353 -0.221 1.00 88.12 78 ARG A C 1
ATOM 646 O O . ARG A 1 78 ? -2.827 11.424 -0.683 1.00 88.12 78 ARG A O 1
ATOM 653 N N . HIS A 1 79 ? -2.344 9.251 -0.960 1.00 85.56 79 HIS A N 1
ATOM 654 C CA . HIS A 1 79 ? -2.660 9.230 -2.386 1.00 85.56 79 HIS A CA 1
ATOM 655 C C . HIS A 1 79 ? -4.153 9.495 -2.641 1.00 85.56 79 HIS A C 1
ATOM 657 O O . HIS A 1 79 ? -4.495 10.252 -3.543 1.00 85.56 79 HIS A O 1
ATOM 663 N N . MET A 1 80 ? -5.059 8.931 -1.835 1.00 83.19 80 MET A N 1
ATOM 664 C CA . MET A 1 80 ? -6.499 9.223 -1.927 1.00 83.19 80 MET A CA 1
ATOM 665 C C . MET A 1 80 ? -6.787 10.718 -1.718 1.00 83.19 80 MET A C 1
ATOM 667 O O . MET A 1 80 ? -7.543 11.309 -2.483 1.00 83.19 80 MET A O 1
ATOM 671 N N . GLN A 1 81 ? -6.139 11.347 -0.733 1.00 80.19 81 GLN A N 1
ATOM 672 C CA . GLN A 1 81 ? -6.274 12.782 -0.459 1.00 80.19 81 GLN A CA 1
ATOM 673 C C . GLN A 1 81 ? -5.716 13.659 -1.586 1.00 80.19 81 GLN A C 1
ATOM 675 O O . GLN A 1 81 ? -6.337 14.656 -1.935 1.00 80.19 81 GLN A O 1
ATOM 680 N N . GLU A 1 82 ? -4.567 13.295 -2.161 1.00 72.50 82 GLU A N 1
ATOM 681 C CA . GLU A 1 82 ? -3.953 14.028 -3.278 1.00 72.50 82 GLU A CA 1
ATOM 682 C C . GLU A 1 82 ? -4.836 13.990 -4.540 1.00 72.50 82 GLU A C 1
ATOM 684 O O . GLU A 1 82 ? -4.951 15.006 -5.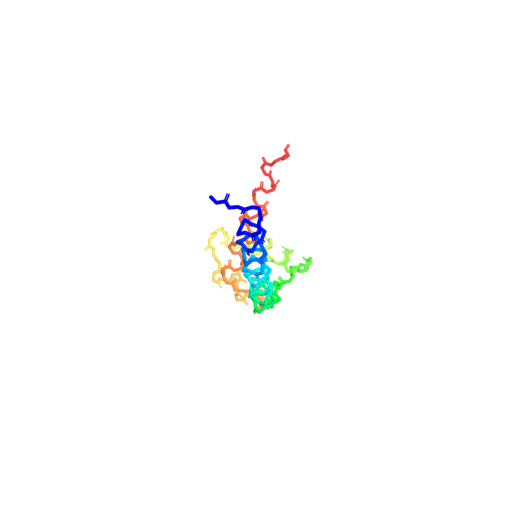220 1.00 72.50 82 GLU A O 1
ATOM 689 N N . ASN A 1 83 ? -5.526 12.876 -4.813 1.00 64.94 83 ASN A N 1
ATOM 690 C CA . ASN A 1 83 ? -6.463 12.789 -5.941 1.00 64.94 83 ASN A CA 1
ATOM 691 C C . ASN A 1 83 ? -7.762 13.582 -5.706 1.00 64.94 83 ASN A C 1
ATOM 693 O O . ASN A 1 83 ? -8.280 14.166 -6.649 1.00 64.94 83 ASN A O 1
ATOM 697 N N . CYS A 1 84 ? -8.249 13.685 -4.462 1.00 55.81 84 CYS A N 1
ATOM 698 C CA . CYS A 1 84 ? -9.387 14.554 -4.119 1.00 55.81 84 CYS A CA 1
ATOM 699 C C . CYS A 1 84 ? -9.106 16.061 -4.280 1.00 55.81 84 CYS A C 1
ATOM 701 O O . CYS A 1 84 ? -10.044 16.847 -4.233 1.00 55.81 84 CYS A O 1
ATOM 703 N N . LEU A 1 85 ? -7.843 16.485 -4.404 1.00 46.62 85 LEU A N 1
ATOM 704 C CA . LEU A 1 85 ? -7.456 17.899 -4.531 1.00 46.62 85 LEU A CA 1
ATOM 705 C C . LEU A 1 85 ? -7.258 18.350 -5.989 1.00 46.62 85 LEU A C 1
ATOM 707 O O . LEU A 1 85 ? -6.901 19.505 -6.219 1.00 46.62 85 LEU A O 1
ATOM 711 N N . GLN A 1 86 ? -7.423 17.445 -6.959 1.00 48.69 86 GLN A N 1
ATOM 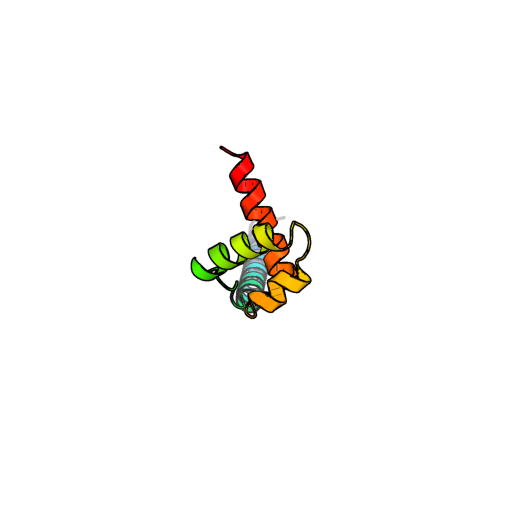712 C CA . GLN A 1 86 ? -7.248 17.728 -8.390 1.00 48.69 86 GLN A CA 1
ATOM 713 C C . GLN A 1 86 ? -8.572 17.856 -9.167 1.00 48.69 86 GLN A C 1
ATOM 715 O O . GLN A 1 86 ? -8.523 18.085 -10.377 1.00 48.69 86 GLN A O 1
ATOM 720 N N . GLU A 1 87 ? -9.719 17.745 -8.490 1.00 38.12 87 GLU A N 1
ATOM 721 C CA . GLU A 1 87 ? -11.066 18.056 -9.008 1.00 38.12 87 GLU A CA 1
ATOM 722 C C . GLU A 1 87 ? -11.557 19.414 -8.487 1.00 38.12 87 GLU A C 1
ATOM 724 O O . GLU A 1 87 ? -12.215 20.135 -9.272 1.00 38.12 87 GLU A O 1
#

Foldseek 3Di:
DDPVVVVVVVVVVVVVVVVVVVVVVVVVVVVPPDPDDDDPVLVVLLVVCCVPVNPPVLVVSCVSSVVDHSVRSVVVVVVVVVVVVVD

Organism: NCBI:txid28002

Sequence (87 aa):
MNATQLLGQCMELLTQIHLVNHQMDEIRAKTNRRRVKWSSDEEELLTFCVQMFGPNEYKKYSQVLGTKTKTQIYYHLRHMQENCLQE

pLDDT: mean 82.02, std 12.38, range [38.12, 94.12]

Solvent-accessible surface area (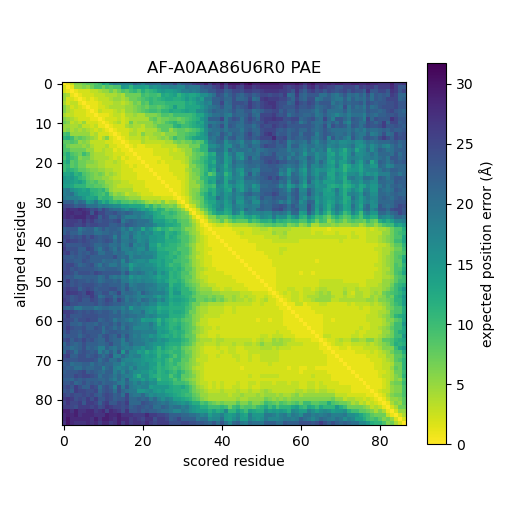backbone atoms only — not comparable to full-atom values): 5153 Å² total; per-residue (Å²): 136,54,73,68,60,52,52,52,53,51,52,53,51,52,50,51,52,51,51,51,50,51,54,48,51,51,50,48,60,69,65,59,68,65,82,78,76,85,49,70,70,54,52,53,53,49,52,49,40,42,72,72,70,38,83,91,47,40,70,59,44,24,64,72,62,66,83,44,54,45,68,58,50,52,55,49,52,52,51,54,53,58,59,69,72,75,118